Protein AF-A0A7R9PS85-F1 (afdb_monomer)

pLDDT: mean 94.29, std 8.26, range [37.31, 98.38]

Foldseek 3Di:
DVVVLVVLLLVVLVVVLVCCCCQAAVDALQVVLVLLVVLCVDPNVDPVSVVSSVLSPDADPVRHRVVVVDQQADDDPCPLVVVVVVCVVVVHDPPSSVVSVVSNVVSNCVVVVVVVVVVDDDDPDRYDPDDPVVVSVVSSVVSRDDPD

Radius of gyration: 16.74 Å; Cα contacts (8 Å, |Δi|>4): 128; chains: 1; bounding box: 41×36×41 Å

Sequence (148 aa):
MVHNGIEYGDMQLICEAYHLMKSALGISPDEMSKVFEEWNKGELDSFLIEITKDILKFKDKDGSFLVEKIRDSAGQKGTGKWTAIAALDYGVPVTLIGESVFSRCLSSLKDERKHASTVLKGPAETKYKGDKKQFLEHIRQASINFPT

Secondary structure (DSSP, 8-state):
-HHHHHHHHHHHHHHHHHHHIIIII---HHHHHHHHHHHTTTTT-SHHHHHHHHHHT-B-TTSSBGGGTS-S-----SHHHHHHHHHHHTT---HHHHHHHHHHHHHH-HHHHHHHHHH----S-----S-HHHHHHHHHHHTT----

Organism: Timema genevievae (NCBI:txid629358)

Mean predicted aligned error: 3.63 Å

Solvent-accessible surface area (backbone atoms only — not comparable to full-atom values): 8369 Å² total; per-residue (Å²): 91,60,67,49,14,52,51,40,27,54,52,42,53,52,50,49,50,50,46,45,41,42,62,26,65,62,55,50,50,63,56,49,19,52,52,35,50,56,41,39,74,49,96,56,53,41,72,70,36,52,52,46,21,54,47,36,60,35,58,42,98,85,69,47,52,43,69,80,70,55,76,78,47,54,83,81,94,53,46,36,53,52,34,41,51,52,24,60,78,70,73,46,93,51,59,63,36,39,50,31,46,49,52,30,54,56,29,57,42,49,68,60,51,56,54,44,61,79,72,57,82,77,78,95,76,65,64,64,85,71,63,65,68,62,51,50,51,52,49,54,50,60,75,68,58,73,88,126

Structure (mmCIF, N/CA/C/O backbone):
data_AF-A0A7R9PS85-F1
#
_entry.id   AF-A0A7R9PS85-F1
#
loop_
_atom_site.group_PDB
_atom_site.id
_atom_site.type_symbol
_atom_site.label_atom_id
_atom_site.label_alt_id
_atom_site.label_comp_id
_atom_site.label_asym_id
_atom_site.label_entity_id
_atom_site.label_seq_id
_atom_site.pdbx_PDB_ins_code
_atom_site.Cartn_x
_atom_site.Cartn_y
_atom_site.Cartn_z
_atom_site.occupancy
_atom_site.B_iso_or_equiv
_atom_site.auth_seq_id
_atom_site.auth_comp_id
_atom_site.auth_asym_id
_atom_site.auth_atom_id
_atom_site.pdbx_PDB_model_num
ATOM 1 N N . MET A 1 1 ? 19.423 -2.750 -8.677 1.00 82.38 1 MET A N 1
ATOM 2 C CA . MET A 1 1 ? 18.268 -2.365 -9.516 1.00 82.38 1 MET A CA 1
ATOM 3 C C . MET A 1 1 ? 17.053 -3.202 -9.141 1.00 82.38 1 MET A C 1
ATOM 5 O O . MET A 1 1 ? 16.127 -2.626 -8.598 1.00 82.38 1 MET A O 1
ATOM 9 N N . VAL A 1 2 ? 17.120 -4.532 -9.289 1.00 89.38 2 VAL A N 1
ATOM 10 C CA . VAL A 1 2 ? 16.007 -5.459 -8.997 1.00 89.38 2 VAL A CA 1
ATOM 11 C C . VAL A 1 2 ? 15.466 -5.359 -7.564 1.00 89.38 2 VAL A C 1
ATOM 13 O O . VAL A 1 2 ? 14.255 -5.287 -7.413 1.00 89.38 2 VAL A O 1
ATOM 16 N N . HIS A 1 3 ? 16.317 -5.253 -6.527 1.00 92.50 3 HIS A N 1
ATOM 17 C CA . HIS A 1 3 ? 15.834 -5.114 -5.137 1.00 92.50 3 HIS A CA 1
ATOM 18 C C . HIS A 1 3 ? 14.881 -3.921 -4.953 1.00 92.50 3 HIS A C 1
ATOM 20 O O . HIS A 1 3 ? 13.853 -4.057 -4.310 1.00 92.50 3 HIS A O 1
ATOM 26 N N . ASN A 1 4 ? 15.177 -2.778 -5.587 1.00 91.56 4 ASN A N 1
ATOM 27 C CA . ASN A 1 4 ? 14.313 -1.596 -5.535 1.00 91.56 4 ASN A CA 1
ATOM 28 C C . ASN A 1 4 ? 13.001 -1.819 -6.293 1.00 91.56 4 ASN A C 1
ATOM 30 O O . ASN A 1 4 ? 11.987 -1.222 -5.955 1.00 91.56 4 ASN A O 1
ATOM 34 N N . GLY A 1 5 ? 13.029 -2.636 -7.350 1.00 92.75 5 GLY A N 1
ATOM 35 C CA . GLY A 1 5 ? 11.816 -3.065 -8.037 1.00 92.75 5 GLY A CA 1
ATOM 36 C C . GLY A 1 5 ? 10.925 -3.900 -7.119 1.00 92.75 5 GLY A C 1
ATOM 37 O O . GLY A 1 5 ? 9.743 -3.600 -7.004 1.00 92.75 5 GLY A O 1
ATOM 38 N N . ILE A 1 6 ? 11.508 -4.884 -6.426 1.00 94.81 6 ILE A N 1
ATOM 39 C CA . ILE A 1 6 ? 10.799 -5.733 -5.455 1.00 94.81 6 ILE A CA 1
ATOM 40 C C . ILE A 1 6 ? 10.214 -4.872 -4.328 1.00 94.81 6 ILE A C 1
ATOM 42 O O . ILE A 1 6 ? 9.017 -4.934 -4.085 1.00 94.81 6 ILE A O 1
ATOM 46 N N . GLU A 1 7 ? 11.010 -3.967 -3.751 1.00 94.94 7 GLU A N 1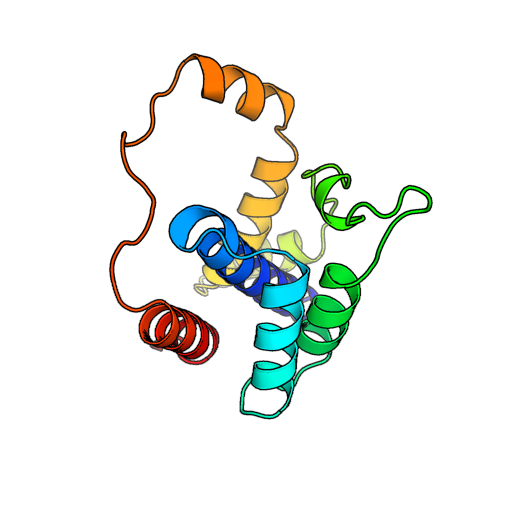
ATOM 47 C CA . GLU A 1 7 ? 10.551 -3.041 -2.705 1.00 94.94 7 GLU A CA 1
ATOM 48 C C . GLU A 1 7 ? 9.370 -2.170 -3.171 1.00 94.94 7 GLU A C 1
ATOM 50 O O . GLU A 1 7 ? 8.441 -1.912 -2.407 1.00 94.94 7 GLU A O 1
ATOM 55 N N . TYR A 1 8 ? 9.358 -1.727 -4.436 1.00 95.31 8 TYR A N 1
ATOM 56 C CA . TYR A 1 8 ? 8.223 -0.972 -4.980 1.00 95.31 8 TYR A CA 1
ATOM 57 C C . TYR A 1 8 ? 6.958 -1.824 -5.021 1.00 95.31 8 TYR A C 1
ATOM 59 O O . TYR A 1 8 ? 5.892 -1.299 -4.700 1.00 95.31 8 TYR A O 1
ATOM 67 N N . GLY A 1 9 ? 7.106 -3.097 -5.386 1.00 95.31 9 GLY A N 1
ATOM 68 C CA . GLY A 1 9 ? 6.055 -4.103 -5.334 1.00 95.31 9 GLY A CA 1
ATOM 69 C C . GLY A 1 9 ? 5.479 -4.274 -3.938 1.00 95.31 9 GLY A C 1
ATOM 70 O O . GLY A 1 9 ? 4.287 -4.056 -3.732 1.00 95.31 9 GLY A O 1
ATOM 71 N N . ASP A 1 10 ? 6.337 -4.575 -2.969 1.00 96.19 10 ASP A N 1
ATOM 72 C CA . ASP A 1 10 ? 5.930 -4.824 -1.584 1.00 96.19 10 ASP A CA 1
ATOM 73 C C . ASP A 1 10 ? 5.213 -3.610 -0.980 1.00 96.19 10 ASP A C 1
ATOM 75 O O . ASP A 1 10 ? 4.133 -3.730 -0.398 1.00 96.19 10 ASP A O 1
ATOM 79 N N . MET A 1 11 ? 5.760 -2.405 -1.181 1.00 97.50 11 MET A N 1
ATOM 80 C CA . MET A 1 11 ? 5.119 -1.170 -0.723 1.00 97.50 11 MET A CA 1
ATOM 81 C C . MET A 1 11 ? 3.745 -0.958 -1.370 1.00 97.50 11 MET A C 1
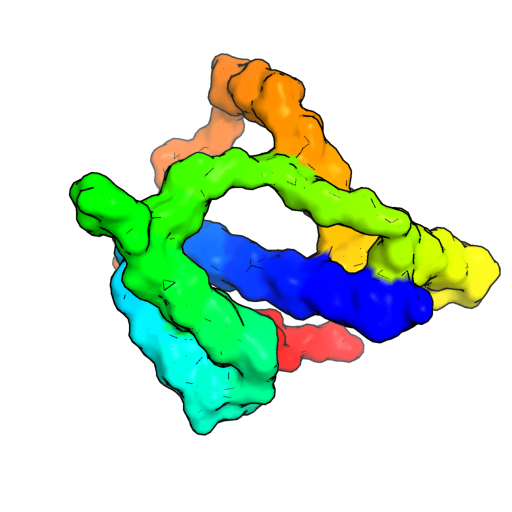ATOM 83 O O . MET A 1 11 ? 2.816 -0.524 -0.690 1.00 97.50 11 MET A O 1
ATOM 87 N N . GLN A 1 12 ? 3.606 -1.239 -2.668 1.00 97.88 12 GLN A N 1
ATOM 88 C CA . GLN A 1 12 ? 2.340 -1.066 -3.379 1.00 97.88 12 GLN A CA 1
ATOM 89 C C . GLN A 1 12 ? 1.275 -2.050 -2.872 1.00 97.88 12 GLN A C 1
ATOM 91 O O . GLN A 1 12 ? 0.141 -1.637 -2.630 1.00 97.88 12 GLN A O 1
ATOM 96 N N . LEU A 1 13 ? 1.645 -3.307 -2.616 1.00 97.44 13 LEU A N 1
ATOM 97 C CA . LEU A 1 13 ? 0.748 -4.307 -2.025 1.00 97.44 13 LEU A CA 1
ATOM 98 C C . LEU A 1 13 ? 0.260 -3.892 -0.635 1.00 97.44 13 LEU A C 1
ATOM 100 O O . LEU A 1 13 ? -0.933 -3.975 -0.336 1.00 97.44 13 LEU A O 1
ATOM 104 N N . ILE A 1 14 ? 1.164 -3.376 0.201 1.00 97.88 14 ILE A N 1
ATOM 105 C CA . ILE A 1 14 ? 0.812 -2.836 1.519 1.00 97.88 14 ILE A CA 1
ATOM 106 C C . ILE A 1 14 ? -0.137 -1.635 1.374 1.00 97.88 14 ILE A C 1
ATOM 108 O O . ILE A 1 14 ? -1.116 -1.529 2.118 1.00 97.88 14 ILE A O 1
ATOM 112 N N . CYS A 1 15 ? 0.100 -0.745 0.403 1.00 98.06 15 CYS A N 1
ATOM 113 C CA . CYS A 1 15 ? -0.794 0.379 0.116 1.00 98.06 15 CYS A CA 1
ATOM 114 C C . CYS A 1 15 ? -2.198 -0.078 -0.307 1.00 98.06 15 CYS A C 1
ATOM 116 O O . CYS A 1 15 ? -3.183 0.541 0.103 1.00 98.06 15 CYS A O 1
ATOM 118 N N . GLU A 1 16 ? -2.314 -1.148 -1.091 1.00 98.06 16 GLU A N 1
ATOM 119 C CA . GLU A 1 16 ? -3.603 -1.716 -1.500 1.00 98.06 16 GLU A CA 1
ATOM 120 C C . GLU A 1 16 ? -4.340 -2.362 -0.325 1.00 98.06 16 GLU A C 1
ATOM 122 O O . GLU A 1 16 ? -5.525 -2.082 -0.123 1.00 98.06 16 GLU A O 1
ATOM 127 N N . ALA A 1 17 ? -3.637 -3.127 0.516 1.00 97.81 17 ALA A N 1
ATOM 128 C CA . ALA A 1 17 ? -4.188 -3.665 1.758 1.00 97.81 17 ALA A CA 1
ATOM 129 C C . ALA A 1 17 ? -4.712 -2.542 2.673 1.00 97.81 17 ALA A C 1
ATOM 131 O O . ALA A 1 17 ? -5.864 -2.584 3.118 1.00 97.81 17 ALA A O 1
ATOM 132 N N . TYR A 1 18 ? -3.912 -1.490 2.882 1.00 97.94 18 TYR A N 1
ATOM 133 C CA . TYR A 1 18 ? -4.319 -0.283 3.610 1.00 97.94 18 TYR A CA 1
ATOM 134 C C . TYR A 1 18 ? -5.561 0.368 2.982 1.00 97.94 18 TYR A C 1
ATOM 136 O O . TYR A 1 18 ? -6.518 0.708 3.686 1.00 97.94 18 TYR A O 1
ATOM 144 N N . HIS A 1 19 ? -5.587 0.518 1.654 1.00 97.31 19 HIS A N 1
ATOM 145 C CA . HIS A 1 19 ? -6.712 1.131 0.955 1.00 97.31 19 HIS A CA 1
ATOM 146 C C . HIS A 1 19 ? -8.000 0.317 1.116 1.00 97.31 19 HIS A C 1
ATOM 148 O O . HIS A 1 19 ? -9.054 0.902 1.359 1.00 97.31 19 HIS A O 1
ATOM 154 N N . LEU A 1 20 ? -7.938 -1.015 1.043 1.00 97.81 20 LEU A N 1
ATOM 155 C CA . LEU A 1 20 ? -9.094 -1.890 1.258 1.00 97.81 20 LEU A CA 1
ATOM 156 C C . LEU A 1 20 ? -9.615 -1.798 2.698 1.00 97.81 20 LEU A C 1
ATOM 158 O O . LEU A 1 20 ? -10.820 -1.630 2.908 1.00 97.81 20 LEU A O 1
ATOM 162 N N . MET A 1 21 ? -8.727 -1.818 3.693 1.00 97.81 21 MET A N 1
ATOM 163 C CA . MET A 1 21 ? -9.104 -1.629 5.099 1.00 97.81 21 MET A CA 1
ATOM 164 C C . MET A 1 21 ? -9.797 -0.279 5.332 1.00 97.81 21 MET A C 1
ATOM 166 O O . MET A 1 21 ? -10.847 -0.207 5.976 1.00 97.81 21 MET A O 1
ATOM 170 N N . LYS A 1 22 ? -9.257 0.799 4.760 1.00 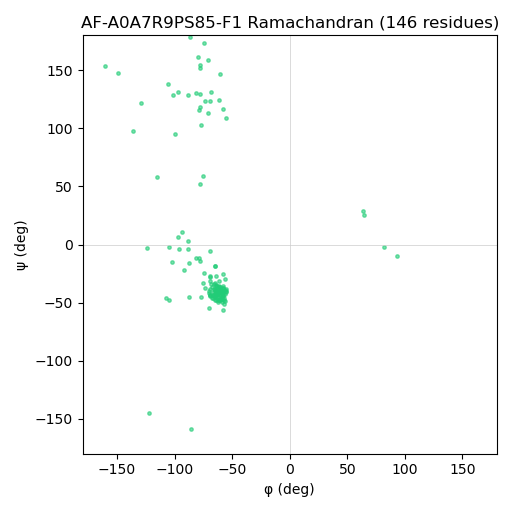96.44 22 LYS A N 1
ATOM 171 C CA . LYS A 1 22 ? -9.817 2.148 4.896 1.00 96.44 22 LYS A CA 1
ATOM 172 C C . LYS A 1 22 ? -11.141 2.306 4.150 1.00 96.44 22 LYS A C 1
ATOM 174 O O . LYS A 1 22 ? -12.160 2.712 4.718 1.00 96.44 22 LYS A O 1
ATOM 179 N N . SER A 1 23 ? -11.134 1.997 2.860 1.00 95.12 23 SER A N 1
ATOM 180 C CA . SER A 1 23 ? -12.237 2.290 1.951 1.00 95.12 23 SER A CA 1
ATOM 181 C C . SER A 1 23 ? -13.383 1.305 2.121 1.00 95.12 23 SER A C 1
ATOM 183 O O . SER A 1 23 ? -14.519 1.755 2.254 1.00 95.12 23 SER A O 1
ATOM 185 N N . ALA A 1 24 ? -13.108 -0.001 2.205 1.00 96.44 24 ALA A N 1
ATOM 186 C CA . ALA A 1 24 ? -14.148 -1.026 2.286 1.00 96.44 24 ALA A CA 1
ATOM 187 C C . ALA A 1 24 ? -14.593 -1.303 3.731 1.00 96.44 24 ALA A C 1
ATOM 189 O O . ALA A 1 24 ? -15.798 -1.347 3.987 1.00 96.44 24 ALA A O 1
ATOM 190 N N . LEU A 1 25 ? -13.658 -1.438 4.683 1.00 97.00 25 LEU A N 1
ATOM 191 C CA . LEU A 1 25 ? -13.985 -1.791 6.079 1.00 97.00 25 LEU A CA 1
ATOM 192 C C . LEU A 1 25 ? -14.203 -0.583 6.998 1.00 97.00 25 LEU A C 1
ATOM 194 O O . LEU A 1 25 ? -14.859 -0.715 8.038 1.00 97.00 25 LEU A O 1
ATOM 198 N N . GLY A 1 26 ? -13.672 0.586 6.625 1.00 95.62 26 GLY A N 1
ATOM 199 C CA . GLY A 1 26 ? -13.802 1.816 7.408 1.00 95.62 26 GLY A CA 1
ATOM 200 C C . GLY A 1 26 ? -13.120 1.754 8.772 1.00 95.62 26 GLY A C 1
ATOM 201 O O . GLY A 1 26 ? -13.573 2.440 9.683 1.00 95.62 26 GLY A O 1
ATOM 202 N N . ILE A 1 27 ? -12.095 0.913 8.930 1.00 95.88 27 ILE A N 1
ATOM 203 C CA . ILE A 1 27 ? -11.341 0.833 10.186 1.00 95.88 27 ILE A CA 1
ATOM 204 C C . ILE A 1 27 ? -10.351 1.998 10.292 1.00 95.88 27 ILE A C 1
ATOM 206 O O . ILE A 1 27 ? -9.927 2.563 9.283 1.00 95.88 27 ILE A O 1
ATOM 210 N N . SER A 1 28 ? -10.030 2.396 11.517 1.00 96.69 28 SER A N 1
ATOM 211 C CA . SER A 1 28 ? -9.146 3.525 11.834 1.00 96.69 28 SER A CA 1
ATOM 212 C C . SER A 1 28 ? -7.656 3.168 11.707 1.00 96.69 28 SER A C 1
ATOM 214 O O . SER A 1 28 ? -7.314 1.985 11.765 1.00 96.69 28 SER A O 1
ATOM 216 N N . PRO A 1 29 ? -6.740 4.154 11.596 1.00 97.81 29 PRO A N 1
ATOM 217 C CA . PRO A 1 29 ? -5.298 3.886 11.605 1.00 97.81 29 PRO A CA 1
ATOM 218 C C . PRO A 1 29 ? -4.820 3.104 12.841 1.00 97.81 29 PRO A C 1
ATOM 220 O O . PRO A 1 29 ? -4.020 2.185 12.698 1.00 97.81 29 PRO A O 1
ATOM 223 N N . ASP A 1 30 ? -5.369 3.385 14.030 1.00 97.38 30 ASP A N 1
ATOM 224 C CA . ASP A 1 30 ? -5.064 2.630 15.260 1.00 97.38 30 ASP A CA 1
ATOM 225 C C . ASP A 1 30 ? -5.503 1.153 15.158 1.00 97.38 30 ASP A C 1
ATOM 227 O O . ASP A 1 30 ? -4.796 0.255 15.617 1.00 97.38 30 ASP A O 1
ATOM 231 N N . GLU A 1 31 ? -6.661 0.868 14.553 1.00 97.69 31 GLU A N 1
ATOM 232 C CA . GLU A 1 31 ? -7.111 -0.511 14.316 1.00 97.69 31 GLU A CA 1
ATOM 233 C C . GLU A 1 31 ? -6.252 -1.210 13.258 1.00 97.69 31 GLU A C 1
ATOM 235 O O . GLU A 1 31 ? -5.841 -2.350 13.470 1.00 97.69 31 GLU A O 1
ATOM 240 N N . MET A 1 32 ? -5.920 -0.525 12.158 1.00 98.19 32 MET A N 1
ATOM 241 C CA . MET A 1 32 ? -5.019 -1.064 11.132 1.00 98.19 32 MET A CA 1
ATOM 242 C C . MET A 1 32 ? -3.637 -1.370 11.711 1.00 98.19 32 MET A C 1
ATOM 244 O O . MET A 1 32 ? -3.078 -2.421 11.418 1.00 98.19 32 MET A O 1
ATOM 248 N N . SER A 1 33 ? -3.100 -0.503 12.577 1.00 98.25 33 SER A N 1
ATOM 249 C CA . SER A 1 33 ? -1.815 -0.733 13.247 1.00 98.25 33 SER A CA 1
ATOM 250 C C . SER A 1 33 ? -1.797 -2.060 14.006 1.00 98.25 33 SER A C 1
ATOM 252 O O . SER A 1 33 ? -0.786 -2.756 13.958 1.00 98.25 33 SER A O 1
ATOM 254 N N . LYS A 1 34 ? -2.898 -2.429 14.673 1.00 98.25 34 LYS A N 1
ATOM 255 C CA . LYS A 1 34 ? -3.014 -3.711 15.388 1.00 98.25 34 LYS A CA 1
ATOM 256 C C . LYS A 1 34 ? -3.077 -4.897 14.430 1.00 98.25 34 LYS A C 1
ATOM 258 O O . LYS A 1 34 ? -2.466 -5.922 14.705 1.00 98.25 34 LYS A O 1
ATOM 263 N N . VAL A 1 35 ? -3.775 -4.746 13.302 1.00 98.06 35 VAL A N 1
ATOM 264 C CA . VAL A 1 35 ? -3.828 -5.774 12.249 1.00 98.06 35 VAL A CA 1
ATOM 265 C C . VAL A 1 35 ? -2.433 -6.027 11.674 1.00 98.06 35 VAL A C 1
ATOM 267 O O . VAL A 1 35 ? -1.988 -7.169 11.633 1.00 98.06 35 VAL A O 1
ATOM 270 N N . PHE A 1 36 ? -1.705 -4.973 11.293 1.00 98.06 36 PHE A N 1
ATOM 271 C CA . PHE A 1 36 ? -0.335 -5.112 10.791 1.00 98.06 36 PHE A CA 1
ATOM 272 C C . PHE A 1 36 ? 0.625 -5.652 11.861 1.00 98.06 36 PHE A C 1
ATOM 274 O O . PHE A 1 36 ? 1.525 -6.417 11.532 1.00 98.06 36 PHE A O 1
ATOM 281 N N . GLU A 1 37 ? 0.426 -5.323 13.143 1.00 98.12 37 GLU A N 1
ATOM 282 C CA . GLU A 1 37 ? 1.191 -5.935 14.236 1.00 98.12 37 GLU A CA 1
ATOM 283 C C . GLU A 1 37 ? 0.946 -7.447 14.348 1.00 98.12 37 GLU A C 1
ATOM 285 O O . GLU A 1 37 ? 1.893 -8.199 14.575 1.00 98.12 37 GLU A O 1
ATOM 290 N N . GLU A 1 38 ? -0.298 -7.901 14.202 1.00 97.56 38 GLU A N 1
ATOM 291 C CA . GLU A 1 38 ? -0.631 -9.327 14.189 1.00 97.56 38 GLU A CA 1
ATOM 292 C C . GLU A 1 38 ? -0.014 -10.029 12.975 1.00 97.56 38 GLU A C 1
ATOM 294 O O . GLU A 1 38 ? 0.617 -11.075 13.123 1.00 97.56 38 GLU A O 1
ATOM 299 N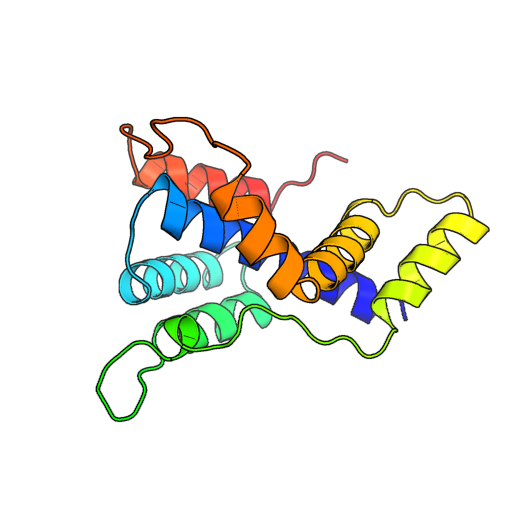 N . TRP A 1 39 ? -0.115 -9.426 11.791 1.00 97.31 39 TRP A N 1
ATOM 300 C CA . TRP A 1 39 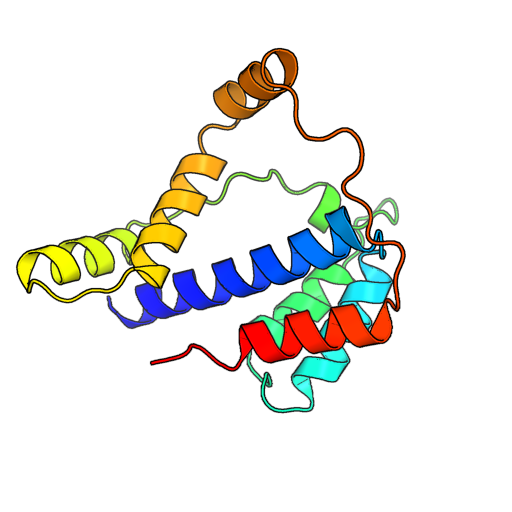? 0.476 -9.969 10.567 1.00 97.31 39 TRP A CA 1
ATOM 301 C C . TRP A 1 39 ? 2.000 -10.087 10.652 1.00 97.31 39 TRP A C 1
ATOM 303 O O . TRP A 1 39 ? 2.552 -11.082 10.184 1.00 97.31 39 TRP A O 1
ATOM 313 N N . ASN A 1 40 ? 2.666 -9.145 11.328 1.00 96.56 40 ASN A N 1
ATOM 314 C CA . ASN A 1 40 ? 4.113 -9.181 11.556 1.00 96.56 40 ASN A CA 1
ATOM 315 C C . ASN A 1 40 ? 4.571 -10.287 12.524 1.00 96.56 40 ASN A C 1
ATOM 317 O O . ASN A 1 40 ? 5.764 -10.432 12.761 1.00 96.56 40 ASN A O 1
ATOM 321 N N . LYS A 1 41 ? 3.654 -11.026 13.156 1.00 96.19 41 LYS A N 1
ATOM 322 C CA . LYS A 1 41 ? 3.985 -12.185 14.008 1.00 96.19 41 LYS A CA 1
ATOM 323 C C . LYS A 1 41 ? 3.869 -13.512 13.251 1.00 96.19 41 LYS A C 1
ATOM 325 O O . LYS A 1 41 ? 4.131 -14.560 13.836 1.00 96.19 41 LYS A O 1
ATOM 330 N N . GLY A 1 42 ? 3.430 -13.473 11.992 1.00 93.69 42 GLY A N 1
ATOM 331 C CA . GLY A 1 42 ? 3.208 -14.643 11.145 1.00 93.69 42 GLY A CA 1
ATOM 332 C C . GLY A 1 42 ? 4.015 -14.591 9.849 1.00 93.69 42 GLY A C 1
ATOM 333 O O . GLY A 1 42 ? 5.130 -14.089 9.809 1.00 93.69 42 GLY A O 1
ATOM 334 N N . GLU A 1 43 ? 3.431 -15.106 8.769 1.00 92.12 43 GLU A N 1
ATOM 335 C CA . GLU A 1 43 ? 4.090 -15.263 7.458 1.00 92.12 43 GLU A CA 1
ATOM 336 C C . GLU A 1 43 ? 4.466 -13.938 6.774 1.00 92.12 43 GLU A C 1
ATOM 338 O O . GLU A 1 43 ? 5.296 -13.933 5.872 1.00 92.12 43 GLU A O 1
ATOM 343 N N . LEU A 1 44 ? 3.862 -12.821 7.195 1.00 93.38 44 LEU A N 1
ATOM 344 C CA . LEU A 1 44 ? 4.157 -11.479 6.683 1.00 93.38 44 LEU A CA 1
ATOM 345 C C . LEU A 1 44 ? 5.215 -10.738 7.518 1.00 93.38 44 LEU A C 1
ATOM 347 O O . LEU A 1 44 ? 5.396 -9.535 7.322 1.00 93.38 44 LEU A O 1
ATOM 351 N N . ASP A 1 45 ? 5.898 -11.417 8.448 1.00 95.69 45 ASP A N 1
ATOM 352 C CA . ASP A 1 45 ? 6.983 -10.818 9.231 1.00 95.69 45 ASP A CA 1
ATOM 353 C C . ASP A 1 45 ? 8.062 -10.231 8.311 1.00 95.69 45 ASP A C 1
ATOM 355 O O . ASP A 1 45 ? 8.786 -10.939 7.607 1.00 95.69 45 ASP A O 1
ATOM 359 N N . SER A 1 46 ? 8.121 -8.902 8.268 1.00 95.69 46 SER A N 1
ATOM 360 C CA . SER A 1 46 ? 9.039 -8.168 7.411 1.00 95.69 46 SER A CA 1
ATOM 361 C C . SER A 1 46 ? 9.222 -6.743 7.909 1.00 95.69 46 SER A C 1
ATOM 363 O O . SER A 1 46 ? 8.328 -6.133 8.495 1.00 95.69 46 SER A O 1
ATOM 365 N N . PHE A 1 47 ? 10.373 -6.159 7.583 1.00 97.12 47 PHE A N 1
ATOM 366 C CA . PHE A 1 47 ? 10.679 -4.782 7.956 1.00 97.12 47 PHE A CA 1
ATOM 367 C C . PHE A 1 47 ? 9.627 -3.774 7.454 1.00 97.12 47 PHE A C 1
ATOM 369 O O . PHE A 1 47 ? 9.271 -2.843 8.174 1.00 97.12 47 PHE A O 1
ATOM 376 N N . L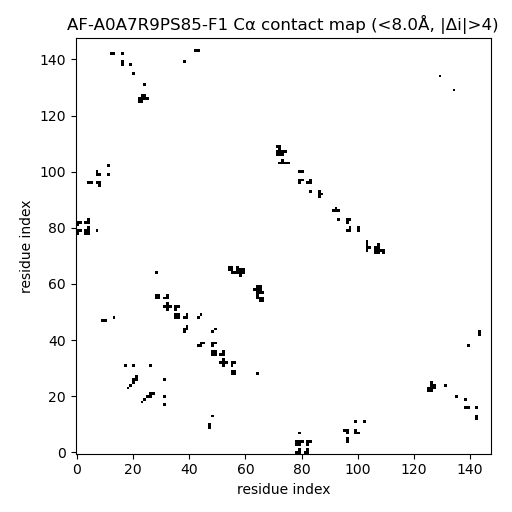EU A 1 48 ? 9.091 -3.953 6.237 1.00 97.56 48 LEU A N 1
ATOM 377 C CA . LEU A 1 48 ? 8.081 -3.044 5.680 1.00 97.56 48 LEU A CA 1
ATOM 378 C C . LEU A 1 48 ? 6.742 -3.123 6.431 1.00 97.56 48 LEU A C 1
ATOM 380 O O . LEU A 1 48 ? 6.090 -2.096 6.632 1.00 97.56 48 LEU A O 1
ATOM 384 N N . ILE A 1 49 ? 6.341 -4.311 6.884 1.00 97.81 49 ILE A N 1
ATOM 385 C CA . ILE A 1 49 ? 5.143 -4.494 7.712 1.00 97.81 49 ILE A CA 1
ATOM 386 C C . ILE A 1 49 ? 5.367 -3.896 9.109 1.00 97.81 49 ILE A C 1
ATOM 388 O O . ILE A 1 49 ? 4.501 -3.172 9.615 1.00 97.81 49 ILE A O 1
ATOM 392 N N . GLU A 1 50 ? 6.553 -4.094 9.690 1.00 97.81 50 GLU A N 1
ATOM 393 C CA . GLU A 1 50 ? 6.940 -3.519 10.980 1.00 97.81 50 GLU A CA 1
ATOM 394 C C . GLU A 1 50 ? 6.884 -1.983 10.975 1.00 97.81 50 GLU A C 1
ATOM 396 O O . GLU A 1 50 ? 6.260 -1.381 11.851 1.00 97.81 50 GLU A O 1
ATOM 401 N N . ILE A 1 51 ? 7.473 -1.317 9.980 1.00 98.25 51 ILE A N 1
ATOM 402 C CA . ILE A 1 51 ? 7.395 0.149 9.915 1.00 98.25 51 ILE A CA 1
ATOM 403 C C . ILE A 1 51 ? 5.976 0.625 9.584 1.00 98.25 51 ILE A C 1
ATOM 405 O O . ILE A 1 51 ? 5.592 1.716 9.996 1.00 98.25 51 ILE A O 1
ATOM 409 N N . THR A 1 52 ? 5.167 -0.178 8.884 1.00 98.38 52 THR A N 1
ATOM 410 C CA . THR A 1 52 ? 3.782 0.183 8.544 1.00 98.38 52 THR A CA 1
ATOM 411 C C . THR A 1 52 ? 2.907 0.273 9.791 1.00 98.38 52 THR A C 1
ATOM 413 O O . THR A 1 52 ? 2.212 1.280 9.960 1.00 98.38 52 THR A O 1
ATOM 416 N N . LYS A 1 53 ? 2.976 -0.704 10.713 1.00 97.75 53 LYS A N 1
ATOM 417 C CA . LYS A 1 53 ? 2.268 -0.584 12.006 1.00 97.75 53 LYS A CA 1
ATOM 418 C C . LYS A 1 53 ? 2.718 0.673 12.767 1.00 97.75 53 LYS A C 1
ATOM 420 O O . LYS A 1 53 ? 1.896 1.363 13.366 1.00 97.75 53 LYS A O 1
ATOM 425 N N . ASP A 1 54 ? 4.000 1.022 12.689 1.00 98.06 54 ASP A N 1
ATOM 426 C CA . ASP A 1 54 ? 4.574 2.148 13.421 1.00 98.06 54 ASP A CA 1
ATOM 427 C C . ASP A 1 54 ? 4.206 3.508 12.812 1.00 98.06 54 ASP A C 1
ATOM 429 O O . ASP A 1 54 ? 3.982 4.474 13.542 1.00 98.06 54 ASP A O 1
ATOM 433 N N . ILE A 1 55 ? 4.067 3.579 11.489 1.00 98.31 55 ILE A N 1
ATOM 434 C CA . ILE A 1 55 ? 3.562 4.757 10.775 1.00 98.31 55 ILE A CA 1
ATOM 435 C C . ILE A 1 55 ? 2.085 4.992 11.109 1.00 98.31 55 ILE A C 1
ATOM 437 O O . ILE A 1 55 ? 1.683 6.129 11.359 1.00 98.31 55 ILE A O 1
ATOM 441 N N . LEU A 1 56 ? 1.274 3.930 11.140 1.00 98.25 56 LEU A N 1
ATOM 442 C CA . LEU A 1 56 ? -0.171 4.026 11.368 1.00 98.25 56 LEU A CA 1
ATOM 443 C C . LEU A 1 56 ? -0.527 4.521 12.776 1.00 98.25 56 LEU A C 1
ATOM 445 O O . LEU A 1 56 ? -1.500 5.260 12.926 1.00 98.25 56 LEU A O 1
ATOM 449 N N . LYS A 1 57 ? 0.274 4.172 13.792 1.00 97.31 57 LYS A N 1
ATOM 450 C CA . LYS A 1 57 ? 0.095 4.645 15.179 1.00 97.31 57 LYS A CA 1
ATOM 451 C C . LYS A 1 57 ? 0.659 6.050 15.433 1.00 97.31 57 LYS A C 1
ATOM 453 O O . LYS A 1 57 ? 0.431 6.617 16.503 1.00 97.31 57 LYS A O 1
ATOM 458 N N . PHE A 1 58 ? 1.435 6.611 14.502 1.00 97.94 58 PHE A N 1
ATOM 459 C CA . PHE A 1 58 ? 2.125 7.879 14.724 1.00 97.94 58 PHE A CA 1
ATOM 460 C C . PHE A 1 58 ? 1.149 9.066 14.689 1.00 97.94 58 PHE A C 1
ATOM 462 O O . PHE A 1 58 ? 0.457 9.309 13.694 1.00 97.94 58 PHE A O 1
ATOM 469 N N . LYS A 1 59 ? 1.133 9.844 15.776 1.00 97.50 59 LYS A N 1
ATOM 470 C CA . LYS A 1 59 ? 0.296 11.041 15.934 1.00 97.50 59 LYS A CA 1
ATOM 471 C C . LYS A 1 59 ? 1.135 12.310 15.808 1.00 97.50 59 LYS A C 1
ATOM 473 O O . LYS A 1 59 ? 2.245 12.388 16.328 1.00 97.50 59 LYS A O 1
ATOM 478 N N . ASP A 1 60 ? 0.591 13.298 15.109 1.00 96.62 60 ASP A N 1
ATOM 479 C CA . ASP A 1 60 ? 1.138 14.651 15.026 1.00 96.62 60 ASP A CA 1
ATOM 480 C C . ASP A 1 60 ? 0.873 15.422 16.339 1.00 96.62 60 ASP A C 1
ATOM 482 O O . ASP A 1 60 ? 0.173 14.946 17.238 1.00 96.62 60 ASP A O 1
ATOM 486 N N . LYS A 1 61 ? 1.425 16.631 16.471 1.00 96.25 61 LYS A N 1
ATOM 487 C CA . LYS A 1 61 ? 1.344 17.468 17.685 1.00 96.25 61 LYS A CA 1
ATOM 488 C C . LYS A 1 61 ? -0.084 17.805 18.121 1.00 96.25 61 LYS A C 1
ATOM 490 O O . LYS A 1 61 ? -0.307 18.090 19.292 1.00 96.25 61 LYS A O 1
ATOM 495 N N . ASP A 1 62 ? -1.032 17.793 17.190 1.00 96.19 62 ASP A N 1
ATOM 496 C CA . ASP A 1 62 ? -2.455 18.040 17.442 1.00 96.19 62 ASP A CA 1
ATOM 497 C C . ASP A 1 62 ? -3.241 16.765 17.802 1.00 96.19 62 ASP A C 1
ATOM 499 O O . ASP A 1 62 ? -4.457 16.817 17.975 1.00 96.19 62 ASP A O 1
ATOM 503 N N . GLY A 1 63 ? -2.565 15.618 17.914 1.00 95.69 63 GLY A N 1
ATOM 504 C CA . GLY A 1 63 ? -3.167 14.328 18.245 1.00 95.69 63 GLY A CA 1
ATOM 505 C C . GLY A 1 63 ? -3.809 13.598 17.062 1.00 95.69 63 GLY A C 1
ATOM 506 O O . GLY A 1 63 ? -4.275 12.471 17.241 1.00 95.69 63 GLY A O 1
ATOM 507 N N . SER A 1 64 ? -3.820 14.191 15.862 1.00 96.69 64 SER A N 1
ATOM 508 C CA . SER A 1 64 ? -4.292 13.528 14.638 1.00 96.69 64 SER A CA 1
ATOM 509 C C . SER A 1 64 ? -3.245 12.558 14.079 1.00 96.69 64 SER A C 1
ATOM 511 O O . SER A 1 64 ? -2.047 12.717 14.313 1.00 96.69 64 SER A O 1
ATOM 513 N N . PHE A 1 65 ? -3.674 11.534 13.337 1.00 97.56 65 PHE A N 1
ATOM 514 C CA . PHE A 1 65 ? -2.748 10.592 12.701 1.00 97.56 65 PHE A CA 1
ATOM 515 C C . PHE A 1 65 ? -1.972 11.275 11.578 1.00 97.56 65 PHE A C 1
ATOM 517 O O . PHE A 1 65 ? -2.572 11.787 10.630 1.00 97.56 65 PHE A O 1
ATOM 524 N N . LEU A 1 66 ? -0.638 11.243 11.644 1.00 97.69 66 LEU A N 1
ATOM 525 C CA . LEU A 1 66 ? 0.201 11.934 10.661 1.00 97.69 66 LEU A CA 1
ATOM 526 C C . LEU A 1 66 ? -0.036 11.402 9.241 1.00 97.69 66 LEU A C 1
ATOM 528 O O . LEU A 1 66 ? -0.068 12.186 8.296 1.00 97.69 66 LEU A O 1
ATOM 532 N N . VAL A 1 67 ? -0.263 10.092 9.095 1.00 96.50 67 VAL A N 1
ATOM 533 C CA . VAL A 1 67 ? -0.501 9.435 7.798 1.00 96.50 67 VAL A CA 1
ATOM 534 C C . VAL A 1 67 ? -1.671 10.046 7.015 1.00 96.50 67 VAL A C 1
ATOM 536 O O . VAL A 1 67 ? -1.627 10.098 5.791 1.00 96.50 67 VAL A O 1
ATOM 539 N N . GLU A 1 68 ? -2.678 10.591 7.703 1.00 95.25 68 GLU A N 1
ATOM 540 C CA . GLU A 1 68 ? -3.850 11.225 7.081 1.00 95.25 68 GLU A CA 1
ATOM 541 C C . GLU A 1 68 ? -3.562 12.641 6.551 1.00 95.25 68 GLU A C 1
ATOM 543 O O . GLU A 1 68 ? -4.344 13.191 5.776 1.00 95.25 68 GLU A O 1
ATOM 548 N N . LYS A 1 69 ? -2.437 13.241 6.952 1.00 96.31 69 LYS A N 1
ATOM 549 C CA . LYS A 1 69 ? -2.011 14.591 6.548 1.00 96.31 69 LYS A CA 1
ATOM 550 C C . LYS A 1 69 ? -0.931 14.577 5.471 1.00 96.31 69 LYS A C 1
ATOM 552 O O . LYS A 1 69 ? -0.655 15.614 4.866 1.00 96.31 69 LYS A O 1
ATOM 557 N N . ILE A 1 70 ? -0.292 13.430 5.241 1.00 96.81 70 ILE A N 1
ATOM 558 C CA . ILE A 1 70 ? 0.757 13.295 4.232 1.00 96.81 70 ILE A CA 1
ATOM 559 C C . ILE A 1 70 ? 0.131 13.434 2.843 1.00 96.81 70 ILE A C 1
ATOM 561 O O . ILE A 1 70 ? -0.869 12.798 2.513 1.00 96.81 70 ILE A O 1
ATOM 565 N N . ARG A 1 71 ? 0.744 14.269 1.999 1.00 96.50 71 ARG A N 1
ATOM 566 C CA . ARG A 1 71 ? 0.341 14.408 0.598 1.00 96.50 71 ARG A CA 1
ATOM 567 C C . ARG A 1 71 ? 0.518 13.067 -0.124 1.00 96.50 71 ARG A C 1
ATOM 569 O O . ARG A 1 71 ? 1.627 12.547 -0.202 1.00 96.50 71 ARG A O 1
ATOM 576 N N . ASP A 1 72 ? -0.555 12.568 -0.729 1.00 96.38 72 ASP A N 1
ATOM 577 C CA . ASP A 1 72 ? -0.636 11.314 -1.495 1.00 96.38 72 ASP A CA 1
ATOM 578 C C . ASP A 1 72 ? 0.005 11.436 -2.891 1.00 96.38 72 ASP A C 1
ATOM 580 O O . ASP A 1 72 ? -0.646 11.275 -3.924 1.00 96.38 72 ASP A O 1
ATOM 584 N N . SER A 1 73 ? 1.290 11.777 -2.917 1.00 96.44 73 SER A N 1
ATOM 585 C CA . SER A 1 73 ? 2.103 11.919 -4.124 1.00 96.44 73 SER A CA 1
ATOM 586 C C . SER A 1 73 ? 3.454 11.260 -3.875 1.00 96.44 73 SER A C 1
ATOM 588 O O . SER A 1 73 ? 4.341 11.855 -3.261 1.00 96.44 73 SER A O 1
ATOM 590 N N . ALA A 1 74 ? 3.609 10.021 -4.330 1.00 95.00 74 ALA A N 1
ATOM 591 C CA . ALA A 1 74 ? 4.803 9.227 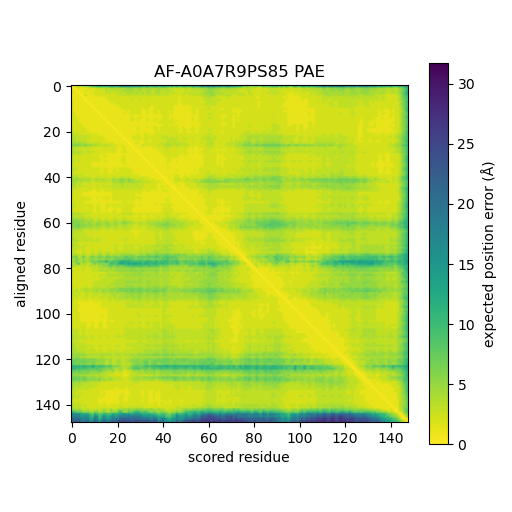-4.088 1.00 95.00 74 ALA A CA 1
ATOM 592 C C . ALA A 1 74 ? 5.954 9.656 -5.010 1.00 95.00 74 ALA A C 1
ATOM 594 O O . ALA A 1 74 ? 5.882 9.523 -6.231 1.00 95.00 74 ALA A O 1
ATOM 595 N N . GLY A 1 75 ? 7.050 10.130 -4.414 1.00 90.25 75 GLY A N 1
ATOM 596 C CA . GLY A 1 75 ? 8.299 10.369 -5.133 1.00 90.25 75 GLY A CA 1
ATOM 597 C C . GLY A 1 75 ? 8.995 9.066 -5.548 1.00 90.25 75 GLY A C 1
ATOM 598 O O . GLY A 1 75 ? 8.786 8.003 -4.957 1.00 90.25 75 GLY A O 1
ATOM 599 N N . GLN A 1 76 ? 9.870 9.153 -6.552 1.00 88.75 76 GLN A N 1
ATOM 600 C CA . G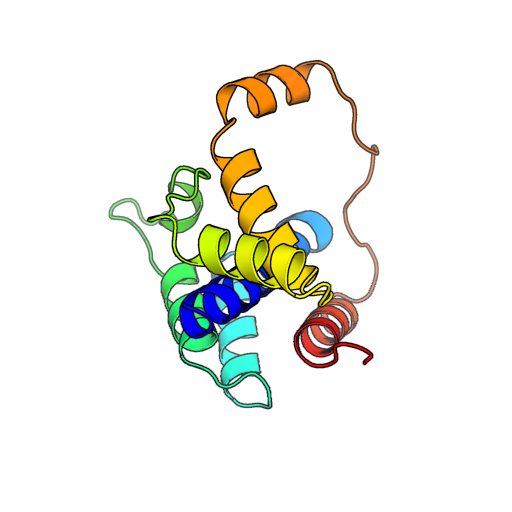LN A 1 76 ? 10.732 8.049 -6.979 1.00 88.75 76 GLN A CA 1
ATOM 601 C C . GLN A 1 76 ? 12.064 8.557 -7.542 1.00 88.75 76 GLN A C 1
ATOM 603 O O . GLN A 1 76 ? 12.117 9.609 -8.172 1.00 88.75 76 GLN A O 1
ATOM 608 N N . LYS A 1 77 ? 13.141 7.784 -7.346 1.00 87.19 77 LYS A N 1
ATOM 609 C CA . LYS A 1 77 ? 14.495 8.091 -7.857 1.00 87.19 77 LYS A CA 1
ATOM 610 C C . LYS A 1 77 ? 14.835 7.367 -9.172 1.00 87.19 77 LYS A C 1
ATOM 612 O O . LYS A 1 77 ? 15.966 7.432 -9.632 1.00 87.19 77 LYS A O 1
ATOM 617 N N . GLY A 1 78 ? 13.868 6.662 -9.768 1.00 84.69 78 GLY A N 1
ATOM 618 C CA . GLY A 1 78 ? 13.995 6.009 -11.081 1.00 84.69 78 GLY A CA 1
ATOM 619 C C . GLY A 1 78 ? 14.439 4.539 -11.070 1.00 84.69 78 GLY A C 1
ATOM 620 O O . GLY A 1 78 ? 14.322 3.868 -12.090 1.00 84.69 78 GLY A O 1
ATOM 621 N N . THR A 1 79 ? 14.874 3.987 -9.938 1.00 84.88 79 THR A N 1
ATOM 622 C CA . THR A 1 79 ? 15.389 2.606 -9.863 1.00 84.88 79 THR A CA 1
ATOM 623 C C . THR A 1 79 ? 14.325 1.524 -10.083 1.00 84.88 79 THR A C 1
ATOM 625 O O . THR A 1 79 ? 14.626 0.505 -10.704 1.00 84.88 79 THR A O 1
ATOM 628 N N . GLY A 1 80 ? 13.081 1.753 -9.645 1.00 83.31 80 GLY A N 1
ATOM 629 C CA . GLY A 1 80 ? 11.943 0.886 -9.983 1.00 83.31 80 GLY A CA 1
ATOM 630 C C . GLY A 1 80 ? 11.646 0.892 -11.488 1.00 83.31 80 GLY A C 1
ATOM 631 O O . GLY A 1 80 ? 11.527 -0.164 -12.104 1.00 83.31 80 GLY A O 1
ATOM 632 N N . LYS A 1 81 ? 11.663 2.082 -12.111 1.00 90.31 81 LYS A N 1
ATOM 633 C CA . LYS A 1 81 ? 11.496 2.256 -13.564 1.00 90.31 81 LYS A CA 1
ATOM 634 C C . LYS A 1 81 ? 12.548 1.479 -14.362 1.00 90.31 81 LYS A C 1
ATOM 636 O O . LYS A 1 81 ? 12.201 0.859 -15.358 1.00 90.31 81 LYS A O 1
ATOM 641 N N . TRP A 1 82 ? 13.812 1.481 -13.938 1.00 94.00 82 TRP A N 1
ATOM 642 C CA . TRP A 1 82 ? 14.856 0.719 -14.635 1.00 94.00 82 TRP A CA 1
ATOM 643 C C . TRP A 1 82 ? 14.620 -0.794 -14.594 1.00 94.00 82 TRP A C 1
ATOM 645 O O . TRP A 1 82 ? 14.876 -1.458 -15.592 1.00 94.00 82 TRP A O 1
ATOM 655 N N . THR A 1 83 ? 14.079 -1.326 -13.492 1.00 93.62 83 THR A N 1
ATOM 656 C CA . THR A 1 83 ? 13.711 -2.752 -13.407 1.00 93.62 83 THR A CA 1
ATOM 657 C C . THR A 1 83 ? 12.614 -3.097 -14.416 1.00 93.62 83 THR A C 1
ATOM 659 O O . THR A 1 83 ? 12.731 -4.093 -15.123 1.00 93.62 83 THR A O 1
ATOM 662 N N . ALA A 1 84 ? 11.586 -2.250 -14.533 1.00 92.88 84 ALA A N 1
ATOM 663 C CA . ALA A 1 84 ? 10.506 -2.443 -15.502 1.00 92.88 84 ALA A CA 1
ATOM 664 C C . ALA A 1 84 ? 10.988 -2.329 -16.962 1.00 92.88 84 ALA A C 1
ATOM 666 O O . ALA A 1 84 ? 10.558 -3.105 -17.808 1.00 92.88 84 ALA A O 1
ATOM 667 N N . ILE A 1 85 ? 11.910 -1.406 -17.261 1.00 94.25 85 ILE A N 1
ATOM 668 C CA . ILE A 1 85 ? 12.511 -1.288 -18.602 1.00 94.25 85 ILE A CA 1
ATOM 669 C C . ILE A 1 85 ? 13.324 -2.538 -18.939 1.00 94.25 85 ILE A C 1
ATOM 671 O O . ILE A 1 85 ? 13.114 -3.128 -19.992 1.00 94.25 85 ILE A O 1
ATOM 675 N N . ALA A 1 86 ? 14.186 -2.990 -18.024 1.00 95.94 86 ALA A N 1
ATOM 676 C CA . ALA A 1 86 ? 14.975 -4.198 -18.245 1.00 95.94 86 ALA A CA 1
ATOM 677 C C . ALA A 1 86 ? 14.079 -5.426 -18.485 1.00 95.94 86 ALA A C 1
ATOM 679 O O . ALA A 1 86 ? 14.369 -6.240 -19.353 1.00 95.94 86 ALA A O 1
ATOM 680 N N . ALA A 1 87 ? 12.967 -5.547 -17.754 1.00 95.44 87 ALA A N 1
ATOM 681 C CA . ALA A 1 87 ? 11.991 -6.613 -17.969 1.00 95.44 87 ALA A CA 1
ATOM 682 C C . ALA A 1 87 ? 11.428 -6.617 -19.403 1.00 95.44 87 ALA A C 1
ATOM 684 O O . ALA A 1 87 ? 11.319 -7.681 -20.009 1.00 95.44 87 ALA A O 1
ATOM 685 N N . LEU A 1 88 ? 11.136 -5.438 -19.964 1.00 95.31 88 LEU A N 1
ATOM 686 C CA . LEU A 1 88 ? 10.699 -5.296 -21.356 1.00 95.31 88 LEU A CA 1
ATOM 687 C C . LEU A 1 88 ? 11.803 -5.687 -22.345 1.00 95.31 88 LEU A C 1
ATOM 689 O O . LEU A 1 88 ? 11.524 -6.431 -23.282 1.00 95.31 88 LEU A O 1
ATOM 693 N N . ASP A 1 89 ? 13.043 -5.251 -22.111 1.00 96.94 89 ASP A N 1
ATOM 694 C CA . ASP A 1 89 ? 14.188 -5.577 -22.974 1.00 96.94 89 ASP A CA 1
ATOM 695 C C . ASP A 1 89 ? 14.453 -7.092 -23.032 1.00 96.94 89 ASP A C 1
ATOM 697 O O . ASP A 1 89 ? 14.791 -7.631 -24.086 1.00 96.94 89 ASP A O 1
ATOM 701 N N . TYR A 1 90 ? 14.267 -7.793 -21.909 1.00 95.69 90 TYR A N 1
ATOM 702 C CA . TYR A 1 90 ? 14.435 -9.247 -21.819 1.00 95.69 90 TYR A CA 1
ATOM 703 C C . TYR A 1 90 ? 13.169 -10.049 -22.162 1.00 95.69 90 TYR A C 1
ATOM 705 O O . TYR A 1 90 ? 13.224 -11.278 -22.176 1.00 95.69 90 TYR A O 1
ATOM 713 N N . GLY A 1 91 ? 12.031 -9.395 -22.419 1.00 95.50 91 GLY A N 1
ATOM 714 C CA . GLY A 1 91 ? 10.757 -10.077 -22.667 1.00 95.50 91 GLY A CA 1
ATOM 715 C C . GLY A 1 91 ? 10.234 -10.876 -21.465 1.00 95.50 91 GLY A C 1
ATOM 716 O O . GLY A 1 91 ? 9.554 -11.884 -21.648 1.00 95.50 91 GLY A O 1
ATOM 717 N N . VAL A 1 92 ? 10.559 -10.453 -20.238 1.00 96.44 92 VAL A N 1
ATOM 718 C CA . VAL A 1 92 ? 10.159 -11.124 -18.990 1.00 96.44 92 VAL A CA 1
ATOM 719 C C . VAL A 1 92 ? 8.976 -10.385 -18.353 1.00 96.44 92 VAL A C 1
ATOM 721 O O . VAL A 1 92 ? 9.059 -9.175 -18.132 1.00 96.44 92 VAL A O 1
ATOM 724 N N . PRO A 1 93 ? 7.875 -11.073 -18.004 1.00 94.12 93 PRO A N 1
ATOM 725 C CA . PRO A 1 93 ? 6.711 -10.421 -17.418 1.00 94.12 93 PRO A CA 1
ATOM 726 C C . PRO A 1 93 ? 6.945 -10.092 -15.937 1.00 94.12 93 PRO A C 1
ATOM 728 O O . PRO A 1 93 ? 6.841 -10.953 -15.070 1.00 94.12 93 PRO A O 1
ATOM 731 N N . VAL A 1 94 ? 7.217 -8.820 -15.633 1.00 94.19 94 VAL A N 1
ATOM 732 C CA . VAL A 1 94 ? 7.340 -8.309 -14.252 1.00 94.19 94 VAL A CA 1
ATOM 733 C C . VAL A 1 94 ? 6.221 -7.300 -13.966 1.00 94.19 94 VAL A C 1
ATOM 735 O O . VAL A 1 94 ? 6.453 -6.125 -13.674 1.00 94.19 94 VAL A O 1
ATOM 738 N N . THR A 1 95 ? 4.978 -7.763 -14.106 1.00 94.81 95 THR A N 1
ATOM 739 C CA . THR A 1 95 ? 3.760 -6.933 -14.089 1.00 94.81 95 THR A CA 1
ATOM 740 C C . THR A 1 95 ? 3.580 -6.177 -12.778 1.00 94.81 95 THR A C 1
ATOM 742 O O . THR A 1 95 ? 3.381 -4.969 -12.802 1.00 94.81 95 THR A O 1
ATOM 745 N N . LEU A 1 96 ? 3.741 -6.851 -11.638 1.00 95.06 96 LEU A N 1
ATOM 746 C CA . LEU A 1 96 ? 3.562 -6.254 -10.312 1.00 95.06 96 LEU A CA 1
ATOM 747 C C . LEU A 1 96 ? 4.491 -5.053 -10.079 1.00 95.06 96 LEU A C 1
ATOM 749 O O . LEU A 1 96 ? 4.056 -3.998 -9.617 1.00 95.06 96 LEU A O 1
ATOM 753 N N . ILE A 1 97 ? 5.768 -5.174 -10.453 1.00 94.94 97 ILE A N 1
ATOM 754 C CA . ILE A 1 97 ? 6.734 -4.074 -10.319 1.00 94.94 97 ILE A CA 1
ATOM 755 C C . ILE A 1 97 ? 6.404 -2.955 -11.316 1.00 94.94 97 ILE A C 1
ATOM 757 O O . ILE A 1 97 ? 6.483 -1.778 -10.960 1.00 94.94 97 ILE A O 1
ATOM 761 N N . GLY A 1 98 ? 6.009 -3.304 -12.545 1.00 95.94 98 GLY A N 1
ATOM 762 C CA . GLY A 1 98 ? 5.560 -2.339 -13.553 1.00 95.94 98 GLY A CA 1
ATOM 763 C C . GLY A 1 98 ? 4.376 -1.496 -13.072 1.00 95.94 98 GLY A C 1
ATOM 764 O O . GLY A 1 98 ? 4.456 -0.266 -13.072 1.00 95.94 98 GLY A O 1
ATOM 765 N N . GLU A 1 99 ? 3.327 -2.143 -12.564 1.00 97.12 99 GLU A N 1
ATOM 766 C CA . GLU A 1 99 ? 2.147 -1.470 -12.012 1.00 97.12 99 GLU A CA 1
ATOM 767 C C . GLU A 1 99 ? 2.482 -0.647 -10.768 1.00 97.12 99 GLU A C 1
ATOM 769 O O . GLU A 1 99 ? 1.982 0.462 -10.600 1.00 97.12 99 GLU A O 1
ATOM 774 N N . SER A 1 100 ? 3.420 -1.102 -9.938 1.00 97.00 100 SER A N 1
ATOM 775 C CA . SER A 1 100 ? 3.896 -0.319 -8.791 1.00 97.00 100 SER A CA 1
ATOM 776 C C . SER A 1 100 ? 4.572 0.989 -9.215 1.00 97.00 100 SER A C 1
ATOM 778 O O . SER A 1 100 ? 4.425 2.022 -8.556 1.00 97.00 100 SER A O 1
ATOM 780 N N . VAL A 1 101 ? 5.291 0.988 -10.343 1.00 96.56 101 VAL A N 1
ATOM 781 C CA . VAL A 1 101 ? 5.849 2.214 -10.933 1.00 96.56 101 VAL A CA 1
ATOM 782 C C . VAL A 1 101 ? 4.732 3.109 -11.478 1.00 96.56 101 VAL A C 1
ATOM 784 O O . VAL A 1 101 ? 4.746 4.317 -11.223 1.00 96.56 101 VAL A O 1
ATOM 787 N N . PHE A 1 102 ? 3.746 2.552 -12.187 1.00 97.00 102 PHE A N 1
ATOM 788 C CA . PHE A 1 102 ? 2.625 3.333 -12.720 1.00 97.00 102 PHE A CA 1
ATOM 789 C C . PHE A 1 102 ? 1.740 3.933 -11.626 1.00 97.00 102 PHE A C 1
ATOM 791 O O . PHE A 1 102 ? 1.384 5.107 -11.724 1.00 97.00 102 PHE A O 1
ATOM 798 N N . SER A 1 103 ? 1.482 3.210 -10.540 1.00 97.81 103 SER A N 1
ATOM 799 C CA . SER A 1 103 ? 0.753 3.710 -9.370 1.00 97.81 103 SER A CA 1
ATOM 800 C C . SER A 1 103 ? 1.428 4.937 -8.748 1.00 97.81 103 SER A C 1
ATOM 802 O O . SER A 1 103 ? 0.758 5.924 -8.425 1.00 97.81 103 SER A O 1
ATOM 804 N N . ARG A 1 104 ? 2.768 4.960 -8.668 1.00 97.31 104 ARG A N 1
ATOM 805 C CA . ARG A 1 104 ? 3.519 6.151 -8.224 1.00 97.31 104 ARG A CA 1
ATOM 806 C C . ARG A 1 104 ? 3.372 7.319 -9.198 1.00 97.31 104 ARG A C 1
ATOM 808 O O . ARG A 1 104 ? 3.119 8.445 -8.756 1.00 97.31 104 ARG A O 1
ATOM 815 N N . CYS A 1 105 ? 3.465 7.066 -10.503 1.00 96.19 105 CYS A N 1
ATOM 816 C CA . CYS A 1 105 ? 3.221 8.084 -11.529 1.00 96.19 105 CYS A CA 1
ATOM 817 C C . CYS A 1 105 ? 1.801 8.665 -11.413 1.00 96.19 105 CYS A C 1
ATOM 819 O O . CYS A 1 105 ? 1.645 9.882 -11.353 1.00 96.19 105 CYS A O 1
ATOM 821 N N . LEU A 1 106 ? 0.780 7.814 -11.278 1.00 97.88 106 LEU A N 1
ATOM 822 C CA . LEU A 1 106 ? -0.615 8.223 -11.112 1.00 97.88 106 LEU A CA 1
ATOM 823 C C . LEU A 1 106 ? -0.822 9.051 -9.835 1.00 97.88 106 LEU A C 1
ATOM 825 O O . LEU A 1 106 ? -1.529 10.061 -9.852 1.00 97.88 106 LEU A O 1
ATOM 829 N N . SER A 1 107 ? -0.164 8.683 -8.732 1.00 97.88 107 SER A N 1
ATOM 830 C CA . SER A 1 107 ? -0.206 9.475 -7.496 1.00 97.88 107 SER A CA 1
ATOM 831 C C . SER A 1 107 ? 0.377 10.885 -7.686 1.00 97.88 107 SER A C 1
ATOM 833 O O . SER A 1 107 ? -0.115 11.839 -7.083 1.00 97.88 107 SER A O 1
ATOM 835 N N . SER A 1 108 ? 1.358 11.048 -8.579 1.00 96.75 108 SER A N 1
ATOM 836 C CA . SER A 1 108 ? 1.984 12.345 -8.861 1.00 96.75 108 SER A CA 1
ATOM 837 C C . SER A 1 108 ? 1.094 13.275 -9.695 1.00 96.75 108 SER A C 1
ATOM 839 O O . SER A 1 108 ? 1.202 14.492 -9.558 1.00 96.75 108 SER A O 1
ATOM 841 N N . LEU A 1 109 ? 0.155 12.727 -10.474 1.00 97.44 109 LEU A N 1
ATOM 842 C CA . LEU A 1 109 ? -0.868 13.469 -11.232 1.00 97.44 109 LEU A CA 1
ATOM 843 C C . LEU A 1 109 ? -2.020 13.939 -10.321 1.00 97.44 109 LEU A C 1
ATOM 845 O O . LEU A 1 109 ? -3.193 13.606 -10.509 1.00 97.44 109 LEU A O 1
ATOM 849 N N . LYS A 1 110 ? -1.682 14.620 -9.219 1.00 96.25 110 LYS A N 1
ATOM 850 C CA . LYS A 1 110 ? -2.637 14.940 -8.144 1.00 96.25 110 LYS A CA 1
ATOM 851 C C . LYS A 1 110 ? -3.740 15.889 -8.606 1.00 96.25 110 LYS A C 1
ATOM 853 O O . LYS A 1 110 ? -4.889 15.709 -8.195 1.00 96.25 110 LYS A O 1
ATOM 858 N N . ASP A 1 111 ? -3.398 16.894 -9.401 1.00 97.50 111 ASP A N 1
ATOM 859 C CA . ASP A 1 111 ? -4.349 17.922 -9.820 1.00 97.50 111 ASP A CA 1
ATOM 860 C C . ASP A 1 111 ? -5.319 17.364 -10.866 1.00 97.50 111 ASP A C 1
ATOM 862 O O . ASP A 1 111 ? -6.528 17.582 -10.764 1.00 97.50 111 ASP A O 1
ATOM 866 N N . GLU A 1 112 ? -4.831 16.511 -11.767 1.00 98.25 112 GLU A N 1
ATOM 867 C CA . GLU A 1 112 ? -5.646 15.751 -12.711 1.00 98.25 112 GLU A CA 1
ATOM 868 C C . GLU A 1 112 ? -6.589 14.791 -11.982 1.00 98.25 112 GLU A C 1
ATOM 870 O O . GLU A 1 112 ? -7.779 14.762 -12.288 1.00 98.25 112 GLU A O 1
ATOM 875 N N . ARG A 1 113 ? -6.111 14.053 -10.966 1.00 98.06 113 ARG A N 1
ATOM 876 C CA . ARG A 1 113 ? -6.971 13.174 -10.149 1.00 98.06 113 ARG A CA 1
ATOM 877 C C . ARG A 1 113 ? -8.057 13.953 -9.413 1.00 98.06 113 ARG A C 1
ATOM 879 O O . ARG A 1 113 ? -9.203 13.507 -9.365 1.00 98.06 113 ARG A O 1
ATOM 886 N N . LYS A 1 114 ? -7.716 15.115 -8.844 1.00 97.81 114 LYS A N 1
ATOM 887 C CA . LYS A 1 114 ? -8.694 16.002 -8.195 1.00 97.81 114 LYS A CA 1
ATOM 888 C C . LYS A 1 114 ? -9.746 16.472 -9.194 1.00 97.81 114 LYS A C 1
ATOM 890 O O . LYS A 1 114 ? -10.930 16.361 -8.894 1.00 97.81 114 LYS A O 1
ATOM 895 N N . HIS A 1 115 ? -9.335 16.939 -10.370 1.00 98.06 115 HIS A N 1
ATOM 896 C CA . HIS A 1 115 ? -10.268 17.355 -11.412 1.00 98.06 115 HIS A CA 1
ATOM 897 C C . HIS A 1 115 ? -11.150 16.189 -11.885 1.00 98.06 115 HIS A C 1
ATOM 899 O O . HIS A 1 115 ? -12.370 16.303 -11.896 1.00 98.06 115 HIS A O 1
ATOM 905 N N . ALA A 1 116 ? -10.561 15.030 -12.179 1.00 98.12 116 ALA A N 1
ATOM 906 C CA . ALA A 1 116 ? -11.298 13.844 -12.603 1.00 98.12 116 ALA A CA 1
ATOM 907 C C . ALA A 1 116 ? -12.344 13.405 -11.564 1.00 98.12 116 ALA A C 1
ATOM 909 O O . ALA A 1 116 ? -13.433 12.989 -11.948 1.00 98.12 116 ALA A O 1
ATOM 910 N N . SER A 1 117 ? -12.063 13.555 -10.263 1.00 96.88 117 SER A N 1
ATOM 911 C CA . SER A 1 117 ? -13.005 13.210 -9.186 1.00 96.88 117 SER A CA 1
ATOM 912 C C . SER A 1 117 ? -14.281 14.063 -9.156 1.00 96.88 117 SER A C 1
ATOM 914 O O . SER A 1 117 ? -15.272 13.639 -8.566 1.00 96.88 117 SER A O 1
ATOM 916 N N . THR A 1 118 ? -14.291 15.238 -9.800 1.00 97.56 118 THR A N 1
ATOM 917 C CA . THR A 1 118 ? -15.504 16.068 -9.922 1.00 97.56 118 THR A CA 1
ATOM 918 C C . THR A 1 118 ? -16.347 15.705 -11.144 1.00 97.56 118 THR A C 1
ATOM 920 O O . THR A 1 118 ? -17.515 16.085 -11.215 1.00 97.56 118 THR A O 1
ATOM 923 N N . VAL A 1 119 ? -15.772 14.959 -12.093 1.00 98.06 119 VAL A N 1
ATOM 924 C CA . VAL A 1 119 ? -16.392 14.607 -13.380 1.00 98.06 119 VAL A CA 1
ATOM 925 C C . VAL A 1 119 ? -16.810 13.135 -13.417 1.00 98.06 119 VAL A C 1
ATOM 927 O O . VAL A 1 119 ? -17.921 12.810 -13.839 1.00 98.06 119 VAL A O 1
ATOM 930 N N . LEU A 1 120 ? -15.934 12.234 -12.971 1.00 97.69 120 LEU A N 1
ATOM 931 C CA . LEU A 1 120 ? -16.136 10.789 -13.004 1.00 97.69 120 LEU A CA 1
ATOM 932 C C . LEU A 1 120 ? -16.856 10.317 -11.739 1.00 97.69 120 LEU A C 1
ATOM 934 O O . LEU A 1 120 ? -16.432 10.600 -10.620 1.00 97.69 120 LEU A O 1
ATOM 938 N N . LYS A 1 121 ? -17.936 9.553 -11.920 1.00 95.81 121 LYS A N 1
ATOM 939 C CA . LYS A 1 121 ? -18.708 8.969 -10.817 1.00 95.81 121 LYS A CA 1
ATOM 940 C C . LYS A 1 121 ? -18.279 7.526 -10.574 1.00 95.81 121 LYS A C 1
ATOM 942 O O . LYS A 1 121 ? -18.212 6.735 -11.510 1.00 95.81 121 LYS A O 1
ATOM 947 N N . GLY A 1 122 ? -18.018 7.195 -9.313 1.00 93.12 122 GLY A N 1
ATOM 948 C CA . GLY A 1 122 ? -17.826 5.819 -8.859 1.00 93.12 122 GLY A CA 1
ATOM 949 C C . GLY A 1 122 ? -19.147 5.127 -8.494 1.00 93.12 122 GLY A C 1
ATOM 950 O O . GLY A 1 122 ? -20.211 5.753 -8.549 1.00 93.12 122 GLY A O 1
ATOM 951 N N . PRO A 1 123 ? -19.097 3.845 -8.096 1.00 94.50 123 PRO A N 1
ATOM 952 C CA . PRO A 1 123 ? -20.257 3.139 -7.558 1.00 94.50 123 PRO A CA 1
ATOM 953 C C . PRO A 1 123 ? -20.788 3.818 -6.285 1.00 94.50 123 PRO A C 1
ATOM 955 O O . PRO A 1 123 ? -20.023 4.367 -5.493 1.00 94.50 123 PRO A O 1
ATOM 958 N N . ALA A 1 124 ? -22.109 3.760 -6.084 1.00 89.38 124 ALA A N 1
ATOM 959 C CA . ALA A 1 124 ? -22.782 4.424 -4.963 1.00 89.38 124 ALA A CA 1
ATOM 960 C C . ALA A 1 124 ? -22.468 3.791 -3.596 1.00 89.38 124 ALA A C 1
ATOM 962 O O . ALA A 1 124 ? -22.502 4.477 -2.57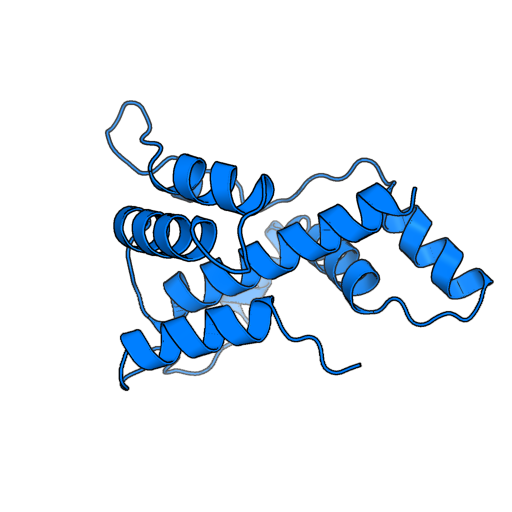8 1.00 89.38 124 ALA A O 1
ATOM 963 N N . GLU A 1 125 ? -22.156 2.494 -3.568 1.00 90.38 125 GLU A N 1
ATOM 964 C CA . GLU A 1 125 ? -21.824 1.759 -2.353 1.00 90.38 125 GLU A CA 1
ATOM 965 C C . GLU A 1 125 ? -20.518 0.983 -2.540 1.00 90.38 125 GLU A C 1
ATOM 967 O O . GLU A 1 125 ? -20.387 0.161 -3.442 1.00 90.38 125 GLU A O 1
ATOM 972 N N . THR A 1 126 ? -19.544 1.266 -1.676 1.00 91.50 126 THR A N 1
ATOM 973 C CA . THR A 1 126 ? -18.214 0.629 -1.663 1.00 91.50 126 THR A CA 1
ATOM 974 C C . THR A 1 126 ? -17.880 -0.006 -0.316 1.00 91.50 126 THR A C 1
ATOM 976 O O . THR A 1 126 ? -16.825 -0.619 -0.158 1.00 91.50 126 THR A O 1
ATOM 979 N N . LYS A 1 127 ? -18.769 0.141 0.674 1.00 94.62 127 LYS A N 1
ATOM 980 C CA . LYS A 1 127 ? -18.578 -0.395 2.020 1.00 94.62 127 LYS A CA 1
ATOM 981 C C . LYS A 1 127 ? -18.950 -1.866 2.058 1.00 94.62 127 LYS A C 1
ATOM 983 O O . LYS A 1 127 ? -20.033 -2.262 1.632 1.00 94.62 127 LYS A O 1
ATOM 988 N N . TYR A 1 128 ? -18.055 -2.666 2.617 1.00 95.44 128 TYR A N 1
ATOM 989 C CA . TYR A 1 128 ? -18.304 -4.079 2.831 1.00 95.44 128 TYR A CA 1
ATOM 990 C C . TYR A 1 128 ? -19.196 -4.272 4.064 1.00 95.44 128 TYR A C 1
ATOM 992 O O . TYR A 1 128 ? -18.926 -3.718 5.129 1.00 95.44 128 TYR A O 1
ATOM 1000 N N . LYS A 1 129 ? -20.272 -5.052 3.909 1.00 94.62 129 LYS A N 1
ATOM 1001 C CA . LYS A 1 129 ? -21.283 -5.309 4.955 1.00 94.62 129 LYS A CA 1
ATOM 1002 C C . LYS A 1 129 ? -21.173 -6.694 5.603 1.00 94.62 129 LYS A C 1
ATOM 1004 O O . LYS A 1 129 ? -21.974 -7.008 6.477 1.00 94.62 129 LYS A O 1
ATOM 1009 N N . GLY A 1 130 ? -20.241 -7.532 5.146 1.00 95.06 130 GLY A N 1
ATOM 1010 C CA . GLY A 1 130 ? -20.048 -8.883 5.675 1.00 95.06 130 GLY A CA 1
ATOM 1011 C C . GLY A 1 130 ? -19.129 -8.925 6.897 1.00 95.06 130 GLY A C 1
ATOM 1012 O O . GLY A 1 130 ? -18.915 -7.918 7.575 1.00 95.06 130 GLY A O 1
ATOM 1013 N N . ASP A 1 131 ? -18.560 -10.101 7.166 1.00 96.81 131 ASP A N 1
ATOM 1014 C CA . ASP A 1 131 ? -17.653 -10.294 8.297 1.00 96.81 131 ASP A CA 1
ATOM 1015 C C . ASP A 1 131 ? -16.302 -9.600 8.064 1.00 96.81 131 ASP A C 1
ATOM 1017 O O . ASP A 1 131 ? -15.503 -9.987 7.208 1.00 96.81 131 ASP A O 1
ATOM 1021 N N . LYS A 1 132 ? -16.031 -8.574 8.876 1.00 95.69 132 LYS A N 1
ATOM 1022 C CA . LYS A 1 132 ? -14.774 -7.824 8.835 1.00 95.69 132 LYS A CA 1
ATOM 1023 C C . LYS A 1 132 ? -13.560 -8.712 9.100 1.00 95.69 132 LYS A C 1
ATOM 1025 O O . LYS A 1 132 ? -12.533 -8.495 8.466 1.00 95.69 132 LYS A O 1
ATOM 1030 N N . LYS A 1 133 ? -13.652 -9.690 10.010 1.00 96.00 133 LYS A N 1
ATOM 1031 C CA . LYS A 1 133 ? -12.519 -10.572 10.338 1.00 96.00 133 LYS A CA 1
ATOM 1032 C C . LYS A 1 133 ? -12.171 -11.464 9.158 1.00 96.00 133 LYS A C 1
ATOM 1034 O O . LYS A 1 133 ? -11.009 -11.531 8.772 1.00 96.00 133 LYS A O 1
ATOM 1039 N N . GLN A 1 134 ? -13.184 -12.072 8.544 1.00 97.44 134 GLN A N 1
ATOM 1040 C CA . GLN A 1 134 ? -13.006 -12.850 7.323 1.00 97.44 134 GLN A CA 1
ATOM 1041 C C . GLN A 1 134 ? -12.400 -12.004 6.194 1.00 97.44 134 GLN A C 1
ATOM 1043 O O . GLN A 1 134 ? -11.471 -12.447 5.526 1.00 97.44 134 GLN A O 1
ATOM 1048 N N . PHE A 1 135 ? -12.876 -10.770 6.002 1.00 97.31 135 PHE A N 1
ATOM 1049 C CA . PHE A 1 135 ? -12.325 -9.883 4.976 1.00 97.31 135 PHE A CA 1
ATOM 1050 C C . PHE A 1 135 ? -10.857 -9.523 5.245 1.00 97.31 135 PHE A C 1
ATOM 1052 O O . PHE A 1 135 ? -10.058 -9.518 4.315 1.00 97.31 135 PHE A O 1
ATOM 1059 N N . LEU A 1 136 ? -10.482 -9.256 6.502 1.00 97.31 136 LEU A N 1
ATOM 1060 C CA . LEU A 1 136 ? -9.086 -9.012 6.880 1.00 97.31 136 LEU A CA 1
ATOM 1061 C C . LEU A 1 136 ? -8.198 -10.230 6.599 1.00 97.31 136 LEU A C 1
ATOM 1063 O O . LEU A 1 136 ? -7.109 -10.058 6.058 1.00 97.31 136 LEU A O 1
ATOM 1067 N N . GLU A 1 137 ? -8.666 -11.445 6.891 1.00 96.31 137 GLU A N 1
ATOM 1068 C CA . GLU A 1 137 ? -7.916 -12.660 6.550 1.00 96.31 137 GLU A CA 1
ATOM 1069 C C . GLU A 1 137 ? -7.776 -12.836 5.033 1.00 96.31 137 GLU A C 1
ATOM 1071 O O . GLU A 1 137 ? -6.703 -13.196 4.557 1.00 96.31 137 GLU A O 1
ATOM 1076 N N . HIS A 1 138 ? -8.807 -12.510 4.247 1.00 96.62 138 HIS A N 1
ATOM 1077 C CA . HIS A 1 138 ? -8.695 -12.524 2.786 1.00 96.62 138 HIS A CA 1
ATOM 1078 C C . HIS A 1 138 ? -7.652 -11.523 2.272 1.00 96.62 138 HIS A C 1
ATOM 1080 O O . HIS A 1 138 ? -6.889 -11.869 1.372 1.00 96.62 138 HIS A O 1
ATOM 1086 N N . ILE A 1 139 ? -7.580 -10.312 2.847 1.00 96.69 139 ILE A N 1
ATOM 1087 C CA . ILE A 1 139 ? -6.514 -9.356 2.503 1.00 96.69 139 ILE A CA 1
ATOM 1088 C C . ILE A 1 139 ? -5.148 -9.964 2.852 1.00 96.69 139 ILE A C 1
ATOM 1090 O O . ILE A 1 139 ? -4.261 -9.960 2.004 1.00 96.69 139 ILE A O 1
ATOM 1094 N N . ARG A 1 140 ? -4.989 -10.530 4.058 1.00 95.69 140 ARG A N 1
ATOM 1095 C CA . ARG A 1 140 ? -3.724 -11.139 4.501 1.00 95.69 140 ARG A CA 1
ATOM 1096 C C . ARG A 1 140 ? -3.254 -12.230 3.539 1.00 95.69 140 ARG A C 1
ATOM 1098 O O . ARG A 1 140 ? -2.105 -12.214 3.114 1.00 95.69 140 ARG A O 1
ATOM 1105 N N . GLN A 1 141 ? -4.146 -13.150 3.176 1.00 94.88 141 GLN A N 1
ATOM 1106 C CA . GLN A 1 141 ? -3.852 -14.244 2.246 1.00 94.88 141 GLN A CA 1
ATOM 1107 C C . GLN A 1 141 ? -3.486 -13.736 0.851 1.00 94.88 141 GLN A C 1
ATOM 1109 O O . GLN A 1 141 ? -2.535 -14.235 0.251 1.00 94.88 141 GLN A O 1
ATOM 1114 N N . ALA A 1 142 ? -4.195 -12.718 0.353 1.00 93.25 142 ALA A N 1
ATOM 1115 C CA . ALA A 1 142 ? -3.893 -12.096 -0.934 1.00 93.25 142 ALA A CA 1
ATOM 1116 C C . ALA A 1 142 ? -2.517 -11.406 -0.951 1.00 93.25 142 ALA A C 1
ATOM 1118 O O . ALA A 1 142 ? -1.895 -11.321 -2.004 1.00 93.25 142 ALA A O 1
ATOM 1119 N N . SER A 1 143 ? -2.020 -10.945 0.201 1.00 85.88 143 SER A N 1
ATOM 1120 C CA . SER A 1 143 ? -0.673 -10.373 0.336 1.00 85.88 143 SER A CA 1
ATOM 1121 C C . SER A 1 143 ? 0.449 -11.418 0.416 1.00 85.88 143 SER A C 1
ATOM 1123 O O . SER A 1 143 ? 1.613 -11.043 0.320 1.00 85.88 143 SER A O 1
ATOM 1125 N N . ILE A 1 144 ? 0.124 -12.702 0.597 1.00 82.19 144 ILE A N 1
ATOM 1126 C CA . ILE A 1 144 ? 1.098 -13.802 0.732 1.00 82.19 144 ILE A CA 1
ATOM 1127 C C . ILE A 1 144 ? 1.162 -14.628 -0.551 1.00 82.19 144 ILE A C 1
ATOM 1129 O O . ILE A 1 144 ? 2.240 -14.930 -1.059 1.00 82.19 144 ILE A O 1
ATOM 1133 N N . ASN A 1 145 ? -0.003 -15.002 -1.075 1.00 63.09 145 ASN A N 1
ATOM 1134 C CA . ASN A 1 145 ? -0.113 -15.950 -2.171 1.00 63.09 145 ASN A CA 1
ATOM 1135 C C . ASN A 1 145 ? -0.309 -15.216 -3.497 1.00 63.09 145 ASN A C 1
ATOM 1137 O O . ASN A 1 145 ? -1.436 -14.928 -3.901 1.00 63.09 145 ASN A O 1
ATOM 1141 N N . PHE A 1 146 ? 0.791 -14.984 -4.211 1.00 57.25 146 PHE A N 1
ATOM 1142 C CA . PHE A 1 146 ? 0.724 -14.743 -5.649 1.00 57.25 146 PHE A CA 1
ATOM 1143 C C . PHE A 1 146 ? 0.563 -16.094 -6.344 1.00 57.25 146 PHE A C 1
ATOM 1145 O O . PHE A 1 146 ? 1.473 -16.922 -6.236 1.00 57.25 146 PHE A O 1
ATOM 1152 N N . PRO A 1 147 ? -0.562 -16.369 -7.034 1.00 41.72 147 PRO A N 1
ATOM 1153 C CA . PRO A 1 147 ? -0.599 -17.505 -7.937 1.00 41.72 147 PRO A CA 1
ATOM 1154 C C . PRO A 1 147 ? 0.512 -17.297 -8.971 1.00 41.72 147 PRO A C 1
ATOM 1156 O O . PRO A 1 147 ? 0.527 -16.294 -9.688 1.00 41.72 147 PRO A O 1
ATOM 1159 N N . THR A 1 148 ? 1.475 -18.215 -8.951 1.00 37.31 148 THR A N 1
ATOM 1160 C CA . THR A 1 148 ? 2.452 -18.393 -10.028 1.00 37.31 148 THR A CA 1
ATOM 1161 C C . THR A 1 148 ? 1.804 -19.136 -11.183 1.00 37.31 148 THR A C 1
ATOM 1163 O O . THR A 1 148 ? 0.871 -19.932 -10.923 1.00 37.31 148 THR A O 1
#

InterPro domains:
  IPR006114 6-phosphogluconate dehydrogenase, C-terminal [PF00393] (1-143)
  IPR006114 6-phosphogluconate dehydrogenase, C-terminal [SM01350] (1-148)
  IPR006183 6-phosphogluconate dehydrogenase [PTHR11811] (1-142)
  IPR006184 6-phosphogluconate-binding site [PS00461] (70-82)
  IPR008927 6-phosphogluconate dehydrogenase-like, C-terminal domain superfamily [SSF48179] (1-143)
  IPR013328 6-phosphogluconate dehydrogenase, domain 2 [G3DSA:1.10.1040.10] (1-145)

Nearest PDB structures (foldseek):
  2jkv-assembly2_C  TM=9.873E-01  e=2.119E-14  Homo sapiens
  1pgn-assembly1_A  TM=9.908E-01  e=2.791E-14  Ovis aries
  2zyg-assembly1_A  TM=9.920E-01  e=1.388E-12  Klebsiella pneumoniae
  2p4q-assembly1_A-2  TM=9.748E-01  e=2.685E-12  Saccharomyces cerevisiae
  3fwn-assembly1_B  TM=9.876E-01  e=9.010E-12  Escherichia coli K-12